Protein AF-X1TQS3-F1 (afdb_monomer_lite)

Secondary structure (DSSP, 8-state):
-HHHHHHH-HHHHHHHHHHHHHHHHHHHHHH--SS-HHHHHHHHHHS-HHHHHHHHHHHHHHTTT--HHHHHHHHHHHHHHHHHHHT---S---

Organism: NCBI:txid412755

Foldseek 3Di:
DVVCCVVPNPVVVVVLVVLLVVLLVVCCVQAPPPPCSLLSVLLSVWDDSVLSVVLSVQLCVVQPPHDNPVSNVSSCVSSVVVCVVVVHDSDDDD

Sequence (94 aa):
DIIFIQKNGVNDFEKVQKTRENLLKEMLQEFNEGRSKSYYCVAATVLEIEELEEALIKAKKNSISLEIKDKSKVFHSILDELAERENYYLKLRK

Radius of gyration: 14.02 Å; chains: 1; bounding box: 36×26×38 Å

Structure (mmCIF, N/CA/C/O backbone):
data_AF-X1TQS3-F1
#
_entry.id   AF-X1TQS3-F1
#
loop_
_atom_site.group_PDB
_atom_site.id
_atom_site.type_symbol
_atom_site.label_atom_id
_atom_site.label_alt_id
_atom_site.label_comp_id
_atom_site.label_asym_id
_atom_site.label_entity_id
_atom_site.label_seq_id
_atom_site.pdbx_PDB_ins_code
_atom_site.Cartn_x
_atom_site.Cartn_y
_atom_site.Cartn_z
_atom_site.occupancy
_atom_site.B_iso_or_equiv
_atom_site.auth_seq_id
_atom_site.auth_comp_id
_atom_site.auth_asym_id
_atom_site.auth_atom_id
_atom_site.pdbx_PDB_model_num
ATOM 1 N N . ASP A 1 1 ? -12.854 0.015 12.042 1.00 77.62 1 ASP A N 1
ATOM 2 C CA . ASP A 1 1 ? -12.659 1.430 12.444 1.00 77.62 1 ASP A CA 1
ATOM 3 C C . ASP A 1 1 ? -13.455 1.867 13.666 1.00 77.62 1 ASP A C 1
ATOM 5 O O . ASP A 1 1 ? -12.834 2.243 14.650 1.00 77.62 1 ASP A O 1
ATOM 9 N N . ILE A 1 2 ? -14.792 1.768 13.683 1.00 88.31 2 ILE A N 1
ATOM 10 C CA . ILE A 1 2 ? -15.602 2.221 14.841 1.00 88.31 2 ILE A CA 1
ATOM 11 C C . ILE A 1 2 ? -15.179 1.540 16.156 1.00 88.31 2 ILE A C 1
ATOM 13 O O . ILE A 1 2 ? -15.014 2.215 17.167 1.00 88.31 2 ILE A O 1
ATOM 17 N N . ILE A 1 3 ? -14.913 0.230 16.130 1.00 93.06 3 ILE A N 1
ATOM 18 C CA . ILE A 1 3 ? -14.431 -0.527 17.301 1.00 93.06 3 ILE A CA 1
ATOM 19 C C . ILE A 1 3 ? -13.068 -0.006 17.792 1.00 93.06 3 ILE A C 1
ATOM 21 O O . ILE A 1 3 ? -12.843 0.107 18.995 1.00 93.06 3 ILE A O 1
ATOM 25 N N . PHE A 1 4 ? -12.161 0.354 16.877 1.00 91.56 4 PHE A N 1
ATOM 26 C CA . PHE A 1 4 ? -10.852 0.907 17.234 1.00 91.56 4 PHE A CA 1
ATOM 27 C C . PHE A 1 4 ? -10.999 2.277 17.899 1.00 91.56 4 PHE A C 1
ATOM 29 O O . PHE A 1 4 ? -10.381 2.521 18.931 1.00 91.56 4 PHE A O 1
ATOM 36 N N . ILE A 1 5 ? -11.850 3.149 17.349 1.00 94.62 5 ILE A N 1
ATOM 37 C CA . ILE A 1 5 ? -12.132 4.472 17.925 1.00 94.62 5 ILE A CA 1
ATOM 38 C C . ILE A 1 5 ? -12.768 4.329 19.311 1.00 94.62 5 ILE A C 1
ATOM 40 O O . ILE A 1 5 ? -12.394 5.049 20.229 1.00 94.62 5 ILE A O 1
ATOM 44 N N . GLN A 1 6 ? -13.691 3.383 19.495 1.00 94.75 6 GLN A N 1
ATOM 45 C CA . GLN A 1 6 ? -14.299 3.119 20.802 1.00 94.75 6 GLN A CA 1
ATOM 46 C C . GLN A 1 6 ? -13.275 2.639 21.841 1.00 94.75 6 GLN A C 1
ATOM 48 O O . GLN A 1 6 ? -13.407 2.969 23.016 1.00 94.75 6 GLN A O 1
ATOM 53 N N . LYS A 1 7 ? -12.255 1.881 21.419 1.00 96.06 7 LYS A N 1
ATOM 54 C CA . LYS A 1 7 ? -11.224 1.324 22.306 1.00 96.06 7 LYS A CA 1
ATOM 55 C C . LYS A 1 7 ? -10.072 2.293 22.603 1.00 96.06 7 LYS A C 1
ATOM 57 O O . LYS A 1 7 ? -9.602 2.324 23.734 1.00 96.06 7 LYS A O 1
ATOM 62 N N . ASN A 1 8 ? -9.611 3.046 21.604 1.00 95.00 8 ASN A N 1
ATOM 63 C CA . ASN A 1 8 ? -8.378 3.848 21.670 1.00 95.00 8 ASN A CA 1
ATOM 64 C C . ASN A 1 8 ? -8.629 5.363 21.528 1.00 95.00 8 ASN A C 1
ATOM 66 O O . ASN A 1 8 ? -7.744 6.176 21.770 1.00 95.00 8 ASN A O 1
ATOM 70 N N . GLY A 1 9 ? -9.841 5.767 21.147 1.00 95.69 9 GLY A N 1
ATOM 71 C CA . GLY A 1 9 ? -10.201 7.161 20.909 1.00 95.69 9 GLY A CA 1
ATOM 72 C C . GLY A 1 9 ? -9.888 7.658 19.494 1.00 95.69 9 GLY A C 1
ATOM 73 O O . GLY A 1 9 ? -9.157 7.047 18.713 1.00 95.69 9 GLY A O 1
ATOM 74 N N . VAL A 1 10 ? -10.468 8.813 19.158 1.00 96.00 10 VAL A N 1
ATOM 75 C CA . VAL A 1 10 ? -10.344 9.432 17.827 1.00 96.00 10 VAL A CA 1
ATOM 76 C C . VAL A 1 10 ? -8.925 9.922 17.529 1.00 96.00 10 VAL A C 1
ATOM 78 O O . VAL A 1 10 ? -8.489 9.845 16.388 1.00 96.00 10 VAL A O 1
ATOM 81 N N . ASN A 1 11 ? -8.184 10.366 18.547 1.00 97.06 11 ASN A N 1
ATOM 82 C CA . ASN A 1 11 ? -6.827 10.887 18.367 1.00 97.06 11 ASN A CA 1
ATOM 83 C C . ASN A 1 11 ? -5.855 9.799 17.895 1.00 97.06 11 ASN A C 1
ATOM 85 O O . ASN A 1 11 ? -5.022 10.049 17.029 1.00 97.06 11 ASN A O 1
ATOM 89 N N . ASP A 1 12 ? -5.956 8.585 18.441 1.00 95.75 12 ASP A N 1
ATOM 90 C CA . ASP A 1 12 ? -5.104 7.474 18.011 1.00 95.75 12 ASP A CA 1
ATOM 91 C C . ASP A 1 12 ? -5.524 6.944 16.642 1.00 95.75 12 ASP A C 1
ATOM 93 O O . ASP A 1 12 ? -4.668 6.613 15.823 1.00 95.75 12 ASP A O 1
ATOM 97 N N . PHE A 1 13 ? -6.825 6.962 16.341 1.00 95.06 13 PHE A N 1
ATOM 98 C CA . PHE A 1 13 ? -7.300 6.698 14.986 1.00 95.06 13 PHE A CA 1
ATOM 99 C C . PHE A 1 13 ? -6.728 7.713 13.987 1.00 95.06 13 PHE A C 1
ATOM 101 O O . PHE A 1 13 ? -6.184 7.322 12.961 1.00 95.06 13 PHE A O 1
ATOM 108 N N . GLU A 1 14 ? -6.766 9.010 14.299 1.00 96.81 14 GLU A N 1
ATOM 109 C CA . GLU A 1 14 ? -6.212 10.059 13.438 1.00 96.81 14 GLU A CA 1
ATOM 110 C C . GLU A 1 14 ? -4.712 9.855 13.169 1.00 96.81 14 GLU A C 1
ATOM 112 O O . GLU A 1 14 ? -4.265 10.037 12.037 1.00 96.81 14 GLU A O 1
ATOM 117 N N . LYS A 1 15 ? -3.931 9.432 14.174 1.00 96.81 15 LYS A N 1
ATOM 118 C CA . LYS A 1 15 ? -2.508 9.099 13.985 1.00 96.81 15 LYS A CA 1
ATOM 119 C C . LYS A 1 15 ? -2.326 7.960 12.981 1.00 96.81 15 LYS A C 1
ATOM 121 O O . LYS A 1 15 ? -1.535 8.108 12.055 1.00 96.81 15 LYS A O 1
ATOM 126 N N . VAL A 1 16 ? -3.087 6.873 13.127 1.00 95.81 16 VAL A N 1
ATOM 127 C CA . VAL A 1 16 ? -3.065 5.733 12.191 1.00 95.81 16 VAL A CA 1
ATOM 128 C C . VAL A 1 16 ? -3.421 6.190 10.774 1.00 95.81 16 VAL A C 1
ATOM 130 O O . VAL A 1 16 ? -2.711 5.858 9.823 1.00 95.81 16 VAL A O 1
ATOM 133 N N . GLN A 1 17 ? -4.455 7.023 10.623 1.00 96.38 17 GLN A N 1
ATOM 134 C CA . GLN A 1 17 ? -4.853 7.540 9.312 1.00 96.38 17 GLN A CA 1
ATOM 135 C C . GLN A 1 17 ? -3.780 8.439 8.684 1.00 96.38 17 GLN A C 1
ATOM 137 O O . GLN A 1 17 ? -3.527 8.322 7.487 1.00 96.38 17 GLN A O 1
ATOM 142 N N . LYS A 1 18 ? -3.103 9.285 9.472 1.00 98.06 18 LYS A N 1
ATOM 143 C CA . LYS A 1 18 ? -1.975 10.105 8.993 1.00 98.06 18 LYS A CA 1
ATOM 144 C C . LYS A 1 18 ? -0.794 9.250 8.542 1.00 98.06 18 LYS A C 1
ATOM 146 O O . LYS A 1 18 ? -0.180 9.559 7.522 1.00 98.06 18 LYS A O 1
ATOM 151 N N . THR A 1 19 ? -0.488 8.167 9.256 1.00 97.94 19 THR A N 1
ATOM 152 C CA . THR A 1 19 ? 0.551 7.220 8.831 1.00 97.94 19 THR A CA 1
ATOM 153 C C . THR A 1 19 ? 0.190 6.583 7.491 1.00 97.94 19 THR A C 1
ATOM 155 O O . THR A 1 19 ? 0.989 6.638 6.557 1.00 97.94 19 THR A O 1
ATOM 158 N N . ARG A 1 20 ? -1.044 6.080 7.342 1.00 98.00 20 ARG A N 1
ATOM 159 C CA . ARG A 1 20 ? -1.537 5.519 6.070 1.00 98.00 20 ARG A CA 1
ATOM 160 C C . ARG A 1 20 ? -1.514 6.542 4.931 1.00 98.00 20 ARG A C 1
ATOM 162 O O . ARG A 1 20 ? -1.129 6.204 3.814 1.00 98.00 20 ARG A O 1
ATOM 169 N N . GLU A 1 21 ? -1.874 7.797 5.201 1.00 98.12 21 GLU A N 1
ATOM 170 C CA . GLU A 1 21 ? -1.806 8.885 4.218 1.00 98.12 21 GLU A CA 1
ATOM 171 C C . GLU A 1 21 ? -0.369 9.132 3.737 1.00 98.12 21 GLU A C 1
ATOM 173 O O . GLU A 1 21 ? -0.137 9.281 2.535 1.00 98.12 21 GLU A O 1
ATOM 178 N N . ASN A 1 22 ? 0.601 9.159 4.654 1.00 98.50 22 ASN A N 1
ATOM 179 C CA . ASN A 1 22 ? 2.007 9.365 4.313 1.00 98.50 22 ASN A CA 1
ATOM 180 C C . ASN A 1 22 ? 2.565 8.205 3.480 1.00 98.50 22 ASN A C 1
ATOM 182 O O . ASN A 1 22 ? 3.205 8.455 2.457 1.00 98.50 22 ASN A O 1
ATOM 186 N N . LEU A 1 23 ? 2.250 6.961 3.852 1.00 98.62 23 LEU A N 1
ATOM 187 C CA . LEU A 1 23 ? 2.621 5.781 3.068 1.00 98.62 23 LEU A CA 1
ATOM 188 C C . LEU A 1 23 ? 2.013 5.838 1.665 1.00 98.62 23 LEU A C 1
ATOM 190 O O . LEU A 1 23 ? 2.721 5.674 0.676 1.00 98.62 23 LEU A O 1
ATOM 194 N N . LEU A 1 24 ? 0.724 6.167 1.549 1.00 98.56 24 LEU A N 1
ATOM 195 C CA . LEU A 1 24 ? 0.066 6.295 0.250 1.00 98.56 24 LEU A CA 1
ATOM 196 C C . LEU A 1 24 ? 0.705 7.385 -0.625 1.00 98.56 24 LEU A C 1
ATOM 198 O O . LEU A 1 24 ? 0.857 7.188 -1.832 1.00 98.56 24 LEU A O 1
ATOM 202 N N . LYS A 1 25 ? 1.085 8.533 -0.049 1.00 98.56 25 LYS A N 1
ATOM 203 C CA . LYS A 1 25 ? 1.799 9.588 -0.790 1.00 98.56 25 LYS A CA 1
ATOM 204 C C . LYS A 1 25 ? 3.113 9.067 -1.359 1.00 98.56 25 LYS A C 1
ATOM 206 O O . LYS A 1 25 ? 3.394 9.307 -2.530 1.00 98.56 25 LYS A O 1
ATOM 211 N N . GLU A 1 26 ? 3.871 8.323 -0.564 1.00 98.44 26 GLU A N 1
ATOM 212 C CA . GLU A 1 26 ? 5.131 7.723 -0.991 1.00 98.44 26 GLU A CA 1
ATOM 213 C C . GLU A 1 26 ? 4.926 6.677 -2.096 1.00 98.44 26 GLU A C 1
ATOM 215 O O . GLU A 1 26 ? 5.585 6.738 -3.135 1.00 98.44 26 GLU A O 1
ATOM 220 N N . MET A 1 27 ? 3.952 5.778 -1.924 1.00 98.38 27 MET A N 1
ATOM 221 C CA . MET A 1 27 ? 3.559 4.798 -2.942 1.00 98.38 27 MET A CA 1
ATOM 222 C C . MET A 1 27 ? 3.233 5.481 -4.276 1.00 98.38 27 MET A C 1
ATOM 224 O O . MET A 1 27 ? 3.693 5.062 -5.338 1.00 98.38 27 MET A O 1
ATOM 228 N N . LEU A 1 28 ? 2.447 6.561 -4.226 1.00 98.44 28 LEU A N 1
ATOM 229 C CA . LEU A 1 28 ? 2.057 7.313 -5.413 1.00 98.44 28 LEU A CA 1
ATOM 230 C C . LEU A 1 28 ? 3.238 8.052 -6.043 1.00 98.44 28 LEU A C 1
ATOM 232 O O . LEU A 1 28 ? 3.326 8.113 -7.264 1.00 98.44 28 LEU A O 1
ATOM 236 N N . GLN A 1 29 ? 4.134 8.619 -5.244 1.00 98.00 29 GLN A N 1
ATOM 237 C CA . GLN A 1 29 ? 5.291 9.343 -5.757 1.00 98.00 29 GLN A CA 1
ATOM 238 C C . GLN A 1 29 ? 6.283 8.409 -6.461 1.00 98.00 29 GLN A C 1
ATOM 240 O O . GLN A 1 29 ? 6.783 8.741 -7.534 1.00 98.00 29 GLN A O 1
ATOM 245 N N . GLU A 1 30 ? 6.555 7.245 -5.874 1.00 97.81 30 GLU A N 1
ATOM 246 C CA . GLU A 1 30 ? 7.621 6.353 -6.339 1.00 97.81 30 GLU A CA 1
ATOM 247 C C . GLU A 1 30 ? 7.164 5.328 -7.384 1.00 97.81 30 GLU A C 1
ATOM 249 O O . GLU A 1 30 ? 7.977 4.895 -8.206 1.00 97.81 30 GLU A O 1
ATOM 254 N N . PHE A 1 31 ? 5.884 4.936 -7.366 1.00 98.38 31 PHE A N 1
ATOM 255 C CA . PHE A 1 31 ? 5.393 3.782 -8.129 1.00 98.38 31 PHE A CA 1
ATOM 256 C C . PHE A 1 31 ? 4.158 4.065 -8.992 1.00 98.38 31 PHE A C 1
ATOM 258 O O . PHE A 1 31 ? 3.679 3.150 -9.660 1.00 98.38 31 PHE A O 1
ATOM 265 N N . ASN A 1 32 ? 3.602 5.284 -9.008 1.00 97.56 32 ASN A N 1
ATOM 266 C CA . ASN A 1 32 ? 2.450 5.592 -9.862 1.00 97.56 32 ASN A CA 1
ATOM 267 C C . ASN A 1 32 ? 2.874 6.001 -11.277 1.00 97.56 32 ASN A C 1
ATOM 269 O O . ASN A 1 32 ? 3.303 7.119 -11.544 1.00 97.56 32 ASN A O 1
ATOM 273 N N . GLU A 1 33 ? 2.613 5.111 -12.218 1.00 97.44 33 GLU A N 1
ATOM 274 C CA . GLU A 1 33 ? 2.730 5.290 -13.665 1.00 97.44 33 GLU A CA 1
ATOM 275 C C . GLU A 1 33 ? 1.530 6.024 -14.302 1.00 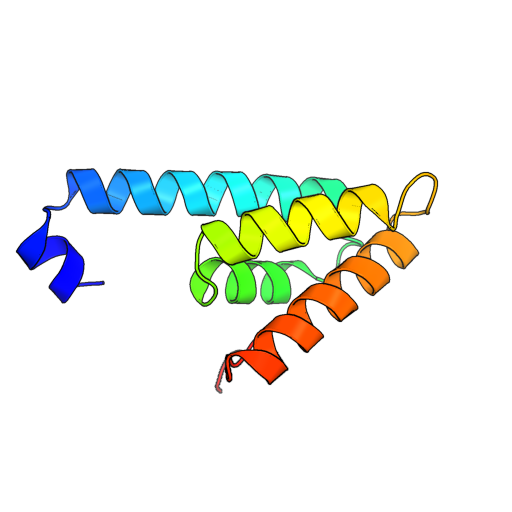97.44 33 GLU A C 1
ATOM 277 O O . GLU A 1 33 ? 1.425 6.117 -15.525 1.00 97.44 33 GLU A O 1
ATOM 282 N N . GLY A 1 34 ? 0.613 6.537 -13.474 1.00 96.19 34 GLY A N 1
ATOM 283 C CA . GLY A 1 34 ? -0.539 7.349 -13.872 1.00 96.19 34 GLY A CA 1
ATOM 284 C C . GLY A 1 34 ? -1.879 6.608 -13.873 1.00 96.19 34 GLY A C 1
ATOM 285 O O . GLY A 1 34 ? -2.907 7.237 -14.128 1.00 96.19 34 GLY A O 1
ATOM 286 N N . ARG A 1 35 ? -1.902 5.296 -13.591 1.00 94.75 35 ARG A N 1
ATOM 287 C CA . ARG A 1 35 ? -3.123 4.464 -13.631 1.00 94.75 35 ARG A CA 1
ATOM 288 C C . ARG A 1 35 ? -3.368 3.657 -12.352 1.00 94.75 35 ARG A C 1
ATOM 290 O O . ARG A 1 35 ? -4.484 3.188 -12.149 1.00 94.75 35 ARG A O 1
ATOM 297 N N . SER A 1 36 ? -2.385 3.569 -11.459 1.00 96.25 36 SER A N 1
ATOM 298 C CA . SER A 1 36 ? -2.447 2.732 -10.253 1.00 96.25 36 SER A CA 1
ATOM 299 C C . SER A 1 36 ? -3.003 3.422 -9.008 1.00 96.25 36 SER A C 1
ATOM 301 O O . SER A 1 36 ? -3.080 2.803 -7.950 1.00 96.25 36 SER A O 1
ATOM 303 N N . LYS A 1 37 ? -3.460 4.680 -9.107 1.00 96.25 37 LYS A N 1
ATOM 304 C CA . LYS A 1 37 ? -3.955 5.441 -7.946 1.00 96.25 37 LYS A CA 1
ATOM 305 C C . LYS A 1 37 ? -5.037 4.699 -7.159 1.00 96.25 37 LYS A C 1
ATOM 307 O O . LYS A 1 37 ? -4.917 4.563 -5.948 1.00 96.25 37 LYS A O 1
ATOM 312 N N . SER A 1 38 ? -6.084 4.219 -7.831 1.00 96.12 38 SER A N 1
ATOM 313 C CA . SER A 1 38 ? -7.179 3.513 -7.154 1.00 96.12 38 SER A CA 1
ATOM 314 C C . SER A 1 38 ? -6.707 2.222 -6.490 1.00 96.12 38 SER A C 1
ATOM 316 O O . SER A 1 38 ? -7.134 1.934 -5.379 1.00 96.12 38 SER A O 1
ATOM 318 N N . TYR A 1 39 ? -5.809 1.478 -7.137 1.00 97.31 39 TYR A N 1
ATOM 319 C CA . TYR A 1 39 ? -5.244 0.249 -6.585 1.00 97.31 39 TYR A CA 1
ATOM 320 C C . TYR A 1 39 ? -4.423 0.531 -5.317 1.00 97.31 39 TYR A C 1
ATOM 322 O O . TYR A 1 39 ? -4.687 -0.070 -4.279 1.00 97.31 39 TYR A O 1
ATOM 330 N N . TYR A 1 40 ? -3.527 1.525 -5.343 1.00 98.00 40 TYR A N 1
ATOM 331 C CA . TYR A 1 40 ? -2.746 1.910 -4.162 1.00 98.00 40 TYR A CA 1
ATOM 332 C C . TYR A 1 40 ? -3.613 2.465 -3.030 1.00 98.00 40 TYR A C 1
ATOM 334 O O . TYR A 1 40 ? -3.352 2.159 -1.872 1.00 98.00 40 TYR A O 1
ATOM 342 N N . CYS A 1 41 ? -4.678 3.216 -3.334 1.00 97.06 41 CYS A N 1
ATOM 343 C CA . CYS A 1 41 ? -5.648 3.640 -2.320 1.00 97.06 41 CYS A CA 1
ATOM 344 C C . CYS A 1 41 ? -6.313 2.447 -1.623 1.00 97.06 41 CYS A C 1
ATOM 346 O O . CYS A 1 41 ? -6.470 2.466 -0.403 1.00 97.06 41 CYS A O 1
ATOM 348 N N . VAL A 1 42 ? -6.702 1.416 -2.381 1.00 96.69 42 VAL A N 1
ATOM 349 C CA . VAL A 1 42 ? -7.283 0.198 -1.802 1.00 96.69 42 VAL A CA 1
ATOM 350 C C . VAL A 1 42 ? -6.243 -0.528 -0.954 1.00 96.69 42 VAL A C 1
ATOM 352 O O . VAL A 1 42 ? -6.527 -0.802 0.207 1.00 96.69 42 VAL A O 1
ATOM 355 N N . ALA A 1 43 ? -5.034 -0.757 -1.476 1.00 97.62 43 ALA A N 1
ATOM 356 C CA . ALA A 1 43 ? -3.952 -1.404 -0.730 1.00 97.62 43 ALA A CA 1
ATOM 357 C C . ALA A 1 43 ? -3.643 -0.675 0.589 1.00 97.62 43 ALA A C 1
ATOM 359 O O . ALA A 1 43 ? -3.667 -1.294 1.647 1.00 97.62 43 ALA A O 1
ATOM 360 N N . ALA A 1 44 ? -3.486 0.652 0.550 1.00 97.44 44 ALA A N 1
ATOM 361 C CA . ALA A 1 44 ? -3.235 1.479 1.731 1.00 97.44 44 ALA A CA 1
ATOM 362 C C . ALA A 1 44 ? -4.389 1.490 2.751 1.00 97.44 44 ALA A C 1
ATOM 364 O O . ALA A 1 44 ? -4.198 1.928 3.884 1.00 97.44 44 ALA A O 1
ATOM 365 N N . THR A 1 45 ? -5.585 1.046 2.358 1.00 94.56 45 THR A N 1
ATOM 366 C CA . THR A 1 45 ? -6.751 0.940 3.247 1.00 94.56 45 THR A CA 1
ATOM 367 C C . THR A 1 45 ? -6.858 -0.442 3.886 1.00 94.56 45 THR A C 1
ATOM 369 O O . THR A 1 45 ? -7.292 -0.533 5.029 1.00 94.56 45 THR A O 1
ATOM 372 N N . VAL A 1 46 ? -6.505 -1.508 3.159 1.00 94.44 46 VAL A N 1
ATOM 373 C CA . VAL A 1 46 ? -6.801 -2.890 3.57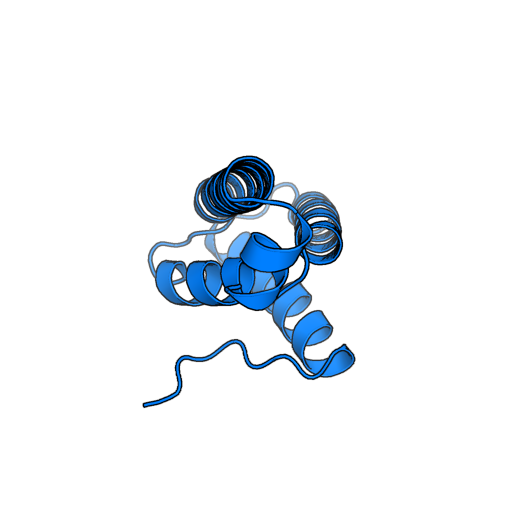7 1.00 94.44 46 VAL A CA 1
ATOM 374 C C . VAL A 1 46 ? -5.611 -3.649 4.157 1.00 94.44 46 VAL A C 1
ATOM 376 O O . VAL A 1 46 ? -5.847 -4.533 4.968 1.00 94.44 46 VAL A O 1
ATOM 379 N N . LEU A 1 47 ? -4.374 -3.318 3.770 1.00 96.38 47 LEU A N 1
ATOM 380 C CA . LEU A 1 47 ? -3.166 -3.907 4.365 1.00 96.38 47 LEU A CA 1
ATOM 381 C C . LEU A 1 47 ? -2.870 -3.264 5.720 1.00 96.38 47 LEU A C 1
ATOM 383 O O . LEU A 1 47 ? -3.231 -2.105 5.951 1.00 96.38 47 LEU A O 1
ATOM 387 N N . GLU A 1 48 ? -2.159 -3.964 6.592 1.00 96.75 48 GLU A N 1
ATOM 388 C CA . GLU A 1 48 ? -1.607 -3.376 7.811 1.00 96.75 48 GLU A CA 1
ATOM 389 C C . GLU A 1 48 ? -0.445 -2.416 7.503 1.00 96.75 48 GLU A C 1
ATOM 391 O O . GLU A 1 48 ? 0.157 -2.443 6.425 1.00 96.75 48 GLU A O 1
ATOM 396 N N . ILE A 1 49 ? -0.157 -1.504 8.437 1.00 97.56 49 ILE A N 1
ATOM 397 C CA . ILE A 1 49 ? 0.873 -0.466 8.247 1.00 97.56 49 ILE A CA 1
ATOM 398 C C . ILE A 1 49 ? 2.246 -1.110 8.054 1.00 97.56 49 ILE A C 1
ATOM 400 O O . ILE A 1 49 ? 2.972 -0.748 7.130 1.00 97.56 49 ILE A O 1
ATOM 404 N N . GLU A 1 50 ? 2.568 -2.094 8.886 1.00 97.75 50 GLU A N 1
ATOM 405 C CA . GLU A 1 50 ? 3.842 -2.804 8.869 1.00 97.75 50 GLU A CA 1
ATOM 406 C C . GLU A 1 50 ? 4.032 -3.551 7.540 1.00 97.75 50 GLU A C 1
ATOM 408 O O . GLU A 1 50 ? 5.105 -3.511 6.940 1.00 97.75 50 GLU A O 1
ATOM 413 N N . GLU A 1 51 ? 2.963 -4.153 7.014 1.00 98.06 51 GLU A N 1
ATOM 414 C CA . GLU A 1 51 ? 2.986 -4.847 5.725 1.00 98.06 51 GLU A CA 1
ATOM 415 C C . GLU A 1 51 ? 3.239 -3.883 4.554 1.00 98.06 51 GLU A C 1
ATOM 417 O O . GLU A 1 51 ? 3.981 -4.204 3.622 1.00 98.06 51 GLU A O 1
ATOM 422 N N . LEU A 1 52 ? 2.646 -2.683 4.598 1.00 98.12 52 LEU A N 1
ATOM 423 C CA . LEU A 1 52 ? 2.874 -1.631 3.601 1.00 98.12 52 LEU A CA 1
ATOM 424 C C . LEU A 1 52 ? 4.313 -1.108 3.647 1.00 98.12 52 LEU A C 1
ATOM 426 O O . LEU A 1 52 ? 4.920 -0.899 2.593 1.00 98.12 52 LEU A O 1
ATOM 430 N N . GLU A 1 53 ? 4.863 -0.907 4.844 1.00 98.38 53 GLU A N 1
ATOM 431 C CA . GLU A 1 53 ? 6.252 -0.485 5.040 1.00 98.38 53 GLU A CA 1
ATOM 432 C C . GLU A 1 53 ? 7.234 -1.527 4.490 1.00 98.38 53 GLU A C 1
ATOM 434 O O . GLU A 1 53 ? 8.129 -1.192 3.705 1.00 98.38 53 GLU A O 1
ATOM 439 N N . GLU A 1 54 ? 7.033 -2.804 4.820 1.00 98.25 54 GLU A N 1
ATOM 440 C CA . GLU A 1 54 ? 7.842 -3.908 4.298 1.00 98.25 54 GLU A CA 1
ATOM 441 C C . GLU A 1 54 ? 7.755 -4.010 2.769 1.00 98.25 54 GLU A C 1
ATOM 443 O O . GLU A 1 54 ? 8.782 -4.141 2.087 1.00 98.25 54 GLU A O 1
ATOM 448 N N . ALA A 1 55 ? 6.545 -3.898 2.211 1.00 98.25 55 ALA A N 1
ATOM 449 C CA . ALA A 1 55 ? 6.323 -3.927 0.771 1.00 98.25 55 ALA A CA 1
ATOM 450 C C . ALA A 1 55 ? 7.038 -2.764 0.062 1.00 98.25 55 ALA A C 1
ATOM 452 O O . ALA A 1 55 ? 7.695 -2.984 -0.961 1.00 98.25 55 ALA A O 1
ATOM 453 N N . LEU A 1 56 ? 6.975 -1.549 0.618 1.00 98.12 56 LEU A N 1
ATOM 454 C CA . LEU A 1 56 ? 7.678 -0.372 0.098 1.00 98.12 56 LEU A CA 1
ATOM 455 C C . LEU A 1 56 ? 9.197 -0.555 0.121 1.00 98.12 56 LEU A C 1
ATOM 457 O O . LEU A 1 56 ? 9.864 -0.298 -0.886 1.00 98.12 56 LEU A O 1
ATOM 461 N N . ILE A 1 57 ? 9.756 -1.032 1.237 1.00 98.38 57 ILE A N 1
ATOM 462 C CA . ILE A 1 57 ? 11.198 -1.289 1.368 1.00 98.38 57 ILE A CA 1
ATOM 463 C C . ILE A 1 57 ? 11.651 -2.316 0.322 1.00 98.38 57 ILE A C 1
ATOM 465 O O . ILE A 1 57 ? 12.635 -2.086 -0.394 1.00 98.38 57 ILE A O 1
ATOM 469 N N . LYS A 1 58 ? 10.917 -3.429 0.189 1.00 98.31 58 LYS A N 1
ATOM 470 C CA . LYS A 1 58 ? 11.203 -4.482 -0.797 1.00 98.31 58 LYS A CA 1
ATOM 471 C C . LYS A 1 58 ? 11.120 -3.938 -2.225 1.00 98.31 58 LYS A C 1
ATOM 473 O O . LYS A 1 58 ? 12.026 -4.187 -3.020 1.00 98.31 58 LYS A O 1
ATO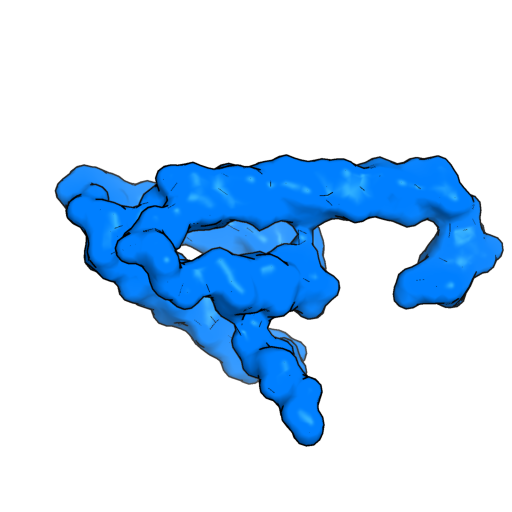M 478 N N . ALA A 1 59 ? 10.087 -3.159 -2.544 1.00 98.06 59 ALA A N 1
ATOM 479 C CA . ALA A 1 59 ? 9.891 -2.591 -3.874 1.00 98.06 59 ALA A CA 1
ATOM 480 C C . ALA A 1 59 ? 11.015 -1.625 -4.252 1.00 98.06 59 ALA A C 1
ATOM 482 O O . ALA A 1 59 ? 11.632 -1.799 -5.301 1.00 98.06 59 ALA A O 1
ATOM 483 N N . LYS A 1 60 ? 11.366 -0.683 -3.365 1.00 97.88 60 LYS A N 1
ATOM 484 C CA . LYS A 1 60 ? 12.468 0.265 -3.592 1.00 97.88 60 LYS A CA 1
ATOM 485 C C . LYS A 1 60 ? 13.792 -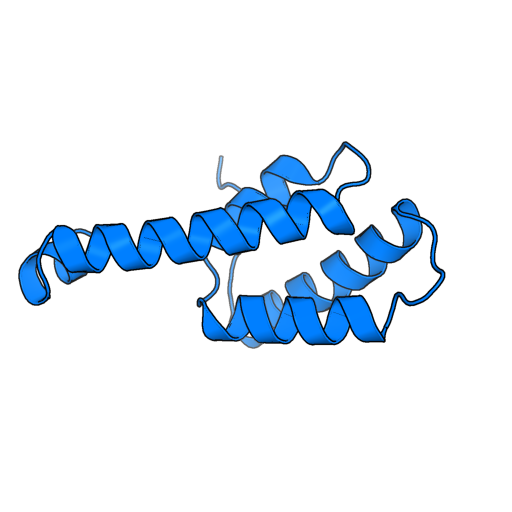0.442 -3.863 1.00 97.88 60 LYS A C 1
ATOM 487 O O . LYS A 1 60 ? 14.521 -0.032 -4.763 1.00 97.88 60 LYS A O 1
ATOM 492 N N . LYS A 1 61 ? 14.093 -1.508 -3.114 1.00 98.00 61 LYS A N 1
ATOM 493 C CA . LYS A 1 61 ? 15.307 -2.315 -3.305 1.00 98.00 61 LYS A CA 1
ATOM 494 C C . LYS A 1 61 ? 15.297 -3.069 -4.637 1.00 98.00 61 LYS A C 1
ATOM 496 O O . LYS A 1 61 ? 16.323 -3.134 -5.308 1.00 98.00 61 LYS A O 1
ATOM 501 N N . ASN A 1 62 ? 14.151 -3.626 -5.019 1.00 97.00 62 ASN A N 1
ATOM 502 C CA . ASN A 1 62 ? 14.015 -4.451 -6.220 1.00 97.00 62 ASN A CA 1
ATOM 503 C C . ASN A 1 62 ? 13.857 -3.632 -7.508 1.00 97.00 62 ASN A C 1
ATOM 505 O O . ASN A 1 62 ? 13.969 -4.186 -8.598 1.00 97.00 62 ASN A O 1
ATOM 509 N N . SER A 1 63 ? 13.597 -2.329 -7.395 1.00 96.88 63 SER A N 1
ATOM 510 C CA . SER A 1 63 ? 13.318 -1.455 -8.532 1.00 96.88 63 SER A CA 1
ATOM 511 C C . SER A 1 63 ? 14.340 -0.325 -8.706 1.00 96.88 63 SER A C 1
ATOM 513 O O . SER A 1 63 ? 14.026 0.717 -9.293 1.00 96.88 63 SER A O 1
ATOM 515 N N . ILE A 1 64 ? 15.550 -0.492 -8.161 1.00 95.56 64 ILE A N 1
ATOM 516 C CA . ILE A 1 64 ? 16.645 0.474 -8.312 1.00 95.56 64 ILE A CA 1
ATOM 517 C C . ILE A 1 64 ? 16.947 0.654 -9.804 1.00 95.56 64 ILE A C 1
ATOM 519 O O . ILE A 1 64 ? 17.077 -0.319 -10.542 1.00 95.56 64 ILE A O 1
ATOM 523 N N . SER A 1 65 ? 17.051 1.911 -10.241 1.00 94.69 65 SER A N 1
ATOM 524 C CA . SER A 1 65 ? 17.333 2.296 -11.634 1.00 94.69 65 SER A CA 1
ATOM 525 C C . SER A 1 65 ? 16.293 1.855 -12.675 1.00 94.69 65 SER A C 1
ATOM 527 O O . SER A 1 65 ? 16.547 1.993 -13.870 1.00 94.69 65 SER A O 1
ATOM 529 N N . LEU A 1 66 ? 15.121 1.362 -12.258 1.00 97.19 66 LEU A N 1
ATOM 530 C CA . LEU A 1 66 ? 14.018 1.075 -13.175 1.00 97.19 66 LEU A CA 1
ATOM 531 C C . LEU A 1 66 ? 13.225 2.341 -13.509 1.00 97.19 66 LEU A C 1
ATOM 533 O O . LEU A 1 66 ? 13.068 3.242 -12.677 1.00 97.19 66 LEU A O 1
ATOM 537 N N . GLU A 1 67 ? 12.655 2.373 -14.712 1.00 97.38 67 GLU A N 1
ATOM 538 C CA . GLU A 1 67 ? 11.660 3.378 -15.077 1.00 97.38 67 GLU A CA 1
ATOM 539 C C . GLU A 1 67 ? 10.352 3.170 -14.303 1.00 97.38 67 GLU A C 1
ATOM 541 O O . GLU A 1 67 ? 10.015 2.059 -13.890 1.00 97.38 67 GLU A O 1
ATOM 546 N N . ILE A 1 68 ? 9.562 4.239 -14.162 1.00 97.44 68 ILE A N 1
ATOM 547 C CA . ILE A 1 68 ? 8.325 4.252 -13.362 1.00 97.44 68 ILE A CA 1
ATOM 548 C C . ILE A 1 68 ? 7.349 3.117 -13.713 1.00 97.44 68 ILE A C 1
ATOM 550 O O . ILE A 1 68 ? 6.695 2.564 -12.832 1.00 97.44 68 ILE A O 1
ATOM 554 N N . LYS A 1 69 ? 7.277 2.722 -14.991 1.00 97.19 69 LYS A N 1
ATOM 555 C CA . LYS A 1 69 ? 6.411 1.625 -15.446 1.00 97.19 69 LYS A CA 1
ATOM 556 C C . LYS A 1 69 ? 6.838 0.277 -14.880 1.00 97.19 69 LYS A C 1
ATOM 558 O O . LYS A 1 69 ? 5.980 -0.516 -14.506 1.00 97.19 69 LYS A O 1
ATOM 563 N N . ASP A 1 70 ? 8.137 0.009 -14.829 1.00 98.12 70 ASP A N 1
ATOM 564 C CA . ASP A 1 70 ? 8.646 -1.261 -14.319 1.00 98.12 70 ASP A CA 1
ATOM 565 C C . ASP A 1 70 ? 8.724 -1.251 -12.791 1.00 98.12 70 ASP A C 1
ATOM 567 O O . ASP A 1 70 ? 8.393 -2.262 -12.175 1.00 98.12 70 ASP A O 1
ATOM 571 N N . LYS A 1 71 ? 9.004 -0.094 -12.166 1.00 98.31 71 LYS A N 1
ATOM 572 C CA . LYS A 1 71 ? 8.805 0.093 -10.718 1.00 98.31 71 LYS A CA 1
ATOM 573 C C . LYS A 1 71 ? 7.378 -0.269 -10.300 1.00 98.31 71 LYS A C 1
ATOM 575 O O . LYS A 1 71 ? 7.192 -1.035 -9.358 1.00 98.31 71 LYS A O 1
ATOM 580 N N . SER A 1 72 ? 6.385 0.244 -11.027 1.00 98.38 72 SER A N 1
ATOM 581 C CA . SER A 1 72 ? 4.972 -0.053 -10.784 1.00 98.38 72 SER A CA 1
ATOM 582 C C . SER A 1 72 ? 4.685 -1.556 -10.841 1.00 98.38 72 SER A C 1
ATOM 584 O O . SER A 1 72 ? 4.147 -2.107 -9.886 1.00 98.38 72 SER A O 1
ATOM 586 N N . LYS A 1 73 ? 5.133 -2.260 -11.892 1.00 98.31 73 LYS A N 1
ATOM 587 C CA . LYS A 1 73 ? 4.953 -3.722 -12.001 1.00 98.31 73 LYS A CA 1
ATOM 588 C C . LYS A 1 73 ? 5.578 -4.484 -10.833 1.00 98.31 73 LYS A C 1
ATOM 590 O O . LYS A 1 73 ? 4.955 -5.405 -10.314 1.00 98.31 73 LYS A O 1
ATOM 595 N N . VAL A 1 74 ? 6.793 -4.106 -10.423 1.00 98.50 74 VAL A N 1
ATOM 596 C CA . VAL A 1 74 ? 7.474 -4.719 -9.271 1.00 98.50 74 VAL A CA 1
ATOM 597 C C . VAL A 1 74 ? 6.641 -4.538 -8.007 1.00 98.50 74 VAL A C 1
ATOM 599 O O . VAL A 1 74 ? 6.455 -5.493 -7.256 1.00 98.50 74 VAL A O 1
ATOM 602 N N . PHE A 1 75 ? 6.113 -3.336 -7.780 1.00 98.56 75 PHE A N 1
ATOM 603 C CA . PHE A 1 75 ? 5.339 -3.065 -6.579 1.00 98.56 75 PHE A CA 1
ATOM 604 C C . PHE A 1 75 ? 3.972 -3.759 -6.585 1.00 98.56 75 PHE A C 1
ATOM 606 O O . PHE A 1 75 ? 3.600 -4.341 -5.571 1.00 98.56 75 PHE A O 1
ATOM 613 N N . HIS A 1 76 ? 3.2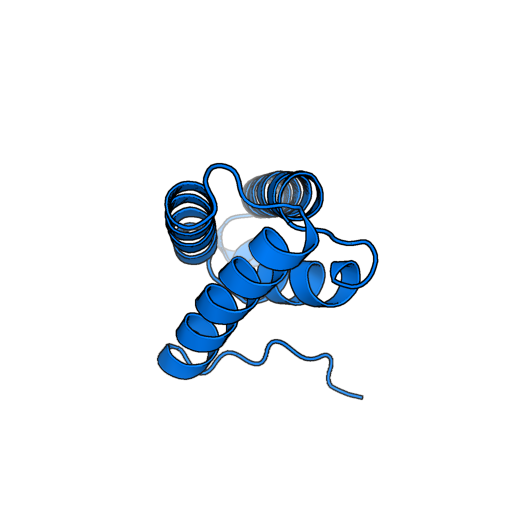78 -3.791 -7.729 1.00 98.38 76 HIS A N 1
ATOM 614 C CA . HIS A 1 76 ? 2.064 -4.599 -7.918 1.00 98.38 76 HIS A CA 1
ATOM 615 C C . HIS A 1 76 ? 2.314 -6.070 -7.595 1.00 98.38 76 HIS A C 1
ATOM 617 O O . HIS A 1 76 ? 1.580 -6.633 -6.798 1.00 98.38 76 HIS A O 1
ATOM 623 N N . SER A 1 77 ? 3.389 -6.667 -8.122 1.00 98.38 77 SER A N 1
ATOM 624 C CA . SER A 1 77 ? 3.729 -8.070 -7.832 1.00 98.38 77 SER A CA 1
ATOM 625 C C . SER A 1 77 ? 3.882 -8.322 -6.332 1.00 98.38 77 SER A C 1
ATOM 627 O O . SER A 1 77 ? 3.358 -9.299 -5.814 1.00 98.38 77 SER A O 1
ATOM 629 N N . ILE A 1 78 ? 4.568 -7.424 -5.619 1.00 98.56 78 ILE A N 1
ATOM 630 C CA . ILE A 1 78 ? 4.782 -7.554 -4.172 1.00 98.56 78 ILE A CA 1
ATOM 631 C C . ILE A 1 78 ? 3.461 -7.430 -3.402 1.00 98.56 78 ILE A C 1
ATOM 633 O O . ILE A 1 78 ? 3.222 -8.206 -2.479 1.00 98.56 78 ILE A O 1
ATOM 637 N N . LEU A 1 79 ? 2.620 -6.457 -3.760 1.00 98.31 79 LEU A N 1
ATOM 638 C CA . LEU A 1 79 ? 1.333 -6.232 -3.102 1.00 98.31 79 LEU A CA 1
ATOM 639 C C . LEU A 1 79 ? 0.335 -7.359 -3.395 1.00 98.31 79 LEU A C 1
ATOM 641 O O . LEU A 1 79 ? -0.390 -7.765 -2.491 1.00 98.31 79 LEU A O 1
ATOM 645 N N . ASP A 1 80 ? 0.323 -7.891 -4.617 1.00 97.94 80 ASP A N 1
ATOM 646 C CA . ASP A 1 80 ? -0.532 -9.013 -5.008 1.00 97.94 80 ASP A CA 1
ATOM 647 C C . ASP A 1 80 ? -0.098 -10.316 -4.315 1.00 97.94 80 ASP A C 1
ATOM 649 O O . ASP A 1 80 ? -0.950 -11.012 -3.767 1.00 97.94 80 ASP A O 1
ATOM 653 N N . GLU A 1 81 ? 1.209 -10.610 -4.247 1.00 97.88 81 GLU A N 1
ATOM 654 C CA . GLU A 1 81 ? 1.753 -11.746 -3.475 1.00 97.88 81 GLU A CA 1
ATOM 655 C C . GLU A 1 81 ? 1.360 -11.662 -1.994 1.00 97.88 81 GLU A C 1
ATOM 657 O O . GLU A 1 81 ? 0.966 -12.653 -1.375 1.00 97.88 81 GLU A O 1
ATOM 662 N N . LEU A 1 82 ? 1.473 -10.466 -1.411 1.00 97.31 82 LEU A N 1
ATOM 663 C CA . LEU A 1 82 ? 1.103 -10.216 -0.024 1.00 97.31 82 LEU A CA 1
ATOM 664 C C . LEU A 1 82 ? -0.404 -10.399 0.190 1.00 97.31 82 LEU A C 1
ATOM 666 O O . LEU A 1 82 ? -0.813 -11.069 1.135 1.00 97.31 82 LEU A O 1
ATOM 670 N N . ALA A 1 83 ? -1.223 -9.840 -0.700 1.00 96.38 83 ALA A N 1
ATOM 671 C CA . ALA A 1 83 ? -2.669 -9.962 -0.626 1.00 96.38 83 ALA A CA 1
ATOM 672 C C . ALA A 1 83 ? -3.141 -11.410 -0.787 1.00 96.38 83 ALA A C 1
ATOM 674 O O . ALA A 1 83 ? -4.062 -11.824 -0.089 1.00 96.38 83 ALA A O 1
ATOM 675 N N . GLU A 1 84 ? -2.503 -12.194 -1.657 1.00 96.81 84 GLU A N 1
ATOM 676 C CA . GLU A 1 84 ? -2.796 -13.619 -1.806 1.00 96.81 84 GLU A CA 1
ATOM 677 C C . GLU A 1 84 ? -2.435 -14.401 -0.536 1.00 96.81 84 GLU A C 1
ATOM 679 O O . GLU A 1 84 ? -3.252 -15.178 -0.040 1.00 96.81 84 GLU A O 1
ATOM 684 N N . ARG A 1 85 ? -1.251 -14.149 0.036 1.00 96.25 85 ARG A N 1
ATOM 685 C CA . ARG A 1 85 ? -0.778 -14.814 1.260 1.00 96.25 85 ARG A CA 1
ATOM 686 C C . ARG A 1 85 ? -1.693 -14.557 2.460 1.00 96.25 85 ARG A C 1
ATOM 688 O O . ARG A 1 85 ? -2.017 -15.490 3.190 1.00 96.25 85 ARG A O 1
ATOM 695 N N . GLU A 1 86 ? -2.118 -13.310 2.641 1.00 94.56 86 GLU A N 1
ATOM 696 C CA . GLU A 1 86 ? -2.893 -12.863 3.809 1.00 94.56 86 GLU A CA 1
ATOM 697 C C . GLU A 1 86 ? -4.412 -12.804 3.537 1.00 94.56 86 GLU A C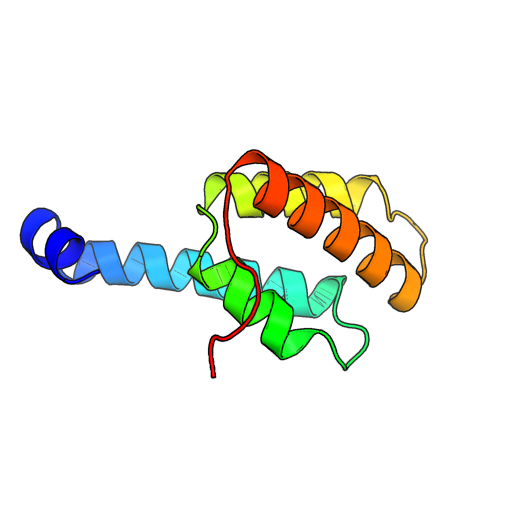 1
ATOM 699 O O . GLU A 1 86 ? -5.199 -12.414 4.396 1.00 94.56 86 GLU A O 1
ATOM 704 N N . ASN A 1 87 ? -4.855 -13.256 2.357 1.00 94.44 87 ASN A N 1
ATOM 705 C CA . ASN A 1 87 ? -6.256 -13.265 1.910 1.00 94.44 87 ASN A CA 1
ATOM 706 C C . ASN A 1 87 ? -6.929 -11.875 1.858 1.00 94.44 87 ASN A C 1
ATOM 708 O O . ASN A 1 87 ? -8.139 -11.741 2.078 1.00 94.44 87 ASN A O 1
ATOM 712 N N . TYR A 1 88 ? -6.172 -10.833 1.508 1.00 95.44 88 TYR A N 1
ATOM 713 C CA . TYR A 1 88 ? -6.720 -9.508 1.220 1.00 95.44 88 TYR A CA 1
ATOM 714 C C . TYR A 1 88 ? -7.303 -9.415 -0.192 1.00 95.44 88 TYR A C 1
ATOM 716 O O . TYR A 1 88 ? -6.884 -10.087 -1.132 1.00 95.44 88 TYR A O 1
ATOM 724 N N . TYR A 1 89 ? -8.266 -8.507 -0.370 1.00 93.31 89 TYR A N 1
ATOM 725 C CA . TYR A 1 89 ? -8.883 -8.246 -1.668 1.00 93.31 89 TYR A CA 1
ATOM 726 C C . TYR A 1 89 ? -8.590 -6.816 -2.131 1.00 93.31 89 TYR A C 1
ATOM 728 O O . TYR A 1 89 ? -9.261 -5.868 -1.727 1.00 93.31 89 TYR A O 1
ATOM 736 N N . LEU A 1 90 ? -7.609 -6.657 -3.026 1.00 93.56 90 LEU A N 1
ATOM 737 C CA . LEU A 1 90 ? -7.137 -5.354 -3.529 1.00 93.56 90 LEU A CA 1
ATOM 738 C C . LEU A 1 90 ? -8.005 -4.741 -4.640 1.00 93.56 90 LEU A C 1
ATOM 740 O O . LEU A 1 90 ? -7.542 -3.958 -5.471 1.00 93.56 90 LEU A O 1
ATOM 744 N N . LYS A 1 91 ? -9.289 -5.094 -4.685 1.00 88.81 91 LYS A N 1
ATOM 745 C CA . LYS A 1 91 ? -10.231 -4.593 -5.688 1.00 88.81 91 LYS A CA 1
ATOM 746 C C . LYS A 1 91 ? -11.481 -4.070 -5.005 1.00 88.81 91 LYS A C 1
ATOM 748 O O . LYS A 1 91 ? -12.025 -4.700 -4.102 1.00 88.81 91 LYS A O 1
ATOM 753 N N . LEU A 1 92 ? -11.975 -2.932 -5.483 1.00 84.00 92 LEU A N 1
ATOM 754 C CA . LEU A 1 92 ? -13.277 -2.432 -5.061 1.00 84.00 92 LEU A CA 1
ATOM 755 C C . LEU A 1 92 ? -14.353 -3.446 -5.458 1.00 84.00 92 LEU A C 1
ATOM 757 O O . LEU A 1 92 ? -14.427 -3.866 -6.616 1.00 84.00 92 LEU A O 1
ATOM 761 N N . ARG A 1 93 ? -15.184 -3.838 -4.493 1.00 78.00 93 ARG A N 1
ATOM 762 C CA . ARG A 1 93 ? -16.406 -4.598 -4.765 1.00 78.00 93 ARG A CA 1
ATOM 763 C C . ARG A 1 93 ? -17.426 -3.623 -5.356 1.00 78.00 93 ARG A C 1
ATOM 765 O O . ARG A 1 93 ? -17.613 -2.540 -4.804 1.00 78.00 93 ARG A O 1
ATOM 772 N N . LYS A 1 94 ? -17.999 -3.978 -6.504 1.00 67.50 94 LYS A N 1
ATOM 773 C CA . LYS A 1 94 ? -19.124 -3.257 -7.111 1.00 67.50 94 LYS A CA 1
ATOM 774 C C . LYS A 1 94 ? -20.435 -3.851 -6.631 1.00 67.50 94 LYS A C 1
ATOM 776 O O . LYS A 1 94 ? -20.444 -5.082 -6.406 1.00 67.50 94 LYS A O 1
#

pLDDT: mean 95.93, std 4.63, range [67.5, 98.62]